Protein AF-V5H9N1-F1 (afdb_monomer)

Solvent-accessible surface area (backbone atoms only — not comparable to full-atom values): 8017 Å² total; per-residue (Å²): 91,66,68,59,25,50,53,32,40,51,50,23,50,52,52,52,49,44,48,72,72,55,77,43,62,95,46,41,54,60,52,33,47,51,28,20,51,28,23,50,57,22,26,52,37,35,46,50,52,46,49,55,50,66,73,42,46,86,43,64,88,76,44,100,61,44,91,80,45,65,93,46,72,68,54,56,50,47,52,52,49,30,53,51,34,45,52,49,19,55,51,32,48,52,51,28,52,52,47,50,50,54,52,49,54,54,51,53,50,54,64,72,66,54,77,66,93,72,78,89,71,79,88,68,80,76,91,80,77,83,76,81,83,76,83,81,81,84,131

Radius of gyration: 33.83 Å; Cα contacts (8 Å, |Δi|>4): 96; chains: 1; bounding box: 108×23×89 Å

Nearest PDB structures (foldseek):
  6jfm-assembly2_B  TM=5.924E-01  e=8.553E+00  Homo sapiens

Sequence (139 aa):
MMTLALMFAFTALVLVSILLMRFLLRFEIIVLMVAFILEAITSIPLFLSVAVFGGMCFERSWLQNPIYNHLSWAYALAVVAFFFHTVAAMMLLGETLKARERRRRANNLIYNMQPRPGTSGNTTPSLLGAEPKQPLPPE

InterPro domains:
  IPR004031 PMP-22/EMP/MP20/Claudin [PF13903] (1-94)

pLDDT: mean 85.68, std 15.2, range [47.19, 97.88]

Foldseek 3Di:
DLVLLVVLQVVLVVLVVCVVVVVPVVCLLVSLVSSLVSLVVSLVVLCVCLVVLVVCLCPPVPDPDSVPRDPDVVSVVSVVVSVVSVVVSVVSVVVSVVSVVVVVVVVVVVVVPDDDVPPPDDPPPPPPDPDDDDDDDDD

Mean predicted aligned error: 10.74 Å

Secondary structure (DSSP, 8-state):
-HHHHHHHHHHHHHHHHHHHTTTTGGGHHHHHHHHHHHHHHHHHHHHHHHHHHHHHTT-TTTSS-GGG----HHHHHHHHHHHHHHHHHHHHHHHHHHHHHHHHHHHHHHHHHS--TTSSS-----------PPPPPP-

Organism: Ixodes ricinus (NCBI:txid34613)

Structure (mmCIF, N/CA/C/O backbone):
data_AF-V5H9N1-F1
#
_entry.id   AF-V5H9N1-F1
#
loop_
_atom_site.group_PDB
_atom_site.id
_atom_site.type_symbol
_atom_site.label_atom_id
_atom_site.label_alt_id
_atom_site.label_comp_id
_atom_site.label_asym_id
_atom_site.label_entity_id
_atom_site.label_seq_id
_atom_site.pdbx_PDB_ins_code
_atom_site.Cartn_x
_atom_site.Cartn_y
_atom_site.Cartn_z
_atom_site.occupancy
_atom_site.B_iso_or_equiv
_atom_site.auth_seq_id
_atom_site.auth_comp_id
_atom_site.auth_asym_id
_atom_site.auth_atom_id
_atom_site.pdbx_PDB_model_num
ATOM 1 N N . MET A 1 1 ? 13.152 6.351 -6.136 1.00 75.19 1 MET A N 1
ATOM 2 C CA . MET A 1 1 ? 11.754 5.867 -6.201 1.00 75.19 1 MET A CA 1
ATOM 3 C C . MET A 1 1 ? 11.572 4.593 -5.386 1.00 75.19 1 MET A C 1
ATOM 5 O O . MET A 1 1 ? 10.897 4.659 -4.370 1.00 75.19 1 MET A O 1
ATOM 9 N N . MET A 1 2 ? 12.250 3.491 -5.729 1.00 86.31 2 MET A N 1
ATOM 10 C CA . MET A 1 2 ? 12.121 2.216 -4.994 1.00 86.31 2 MET A CA 1
ATOM 11 C C . MET A 1 2 ? 12.533 2.285 -3.515 1.00 86.31 2 MET A C 1
ATOM 13 O O . MET A 1 2 ? 11.896 1.667 -2.672 1.00 86.31 2 MET A O 1
ATOM 17 N N . THR A 1 3 ? 13.552 3.075 -3.171 1.00 92.75 3 THR A N 1
ATOM 18 C CA . THR A 1 3 ? 13.985 3.255 -1.774 1.00 92.75 3 THR A CA 1
ATOM 19 C C . THR A 1 3 ? 12.923 3.933 -0.911 1.00 92.75 3 THR A C 1
ATOM 21 O O . THR A 1 3 ? 12.672 3.490 0.203 1.00 92.75 3 THR A O 1
ATOM 24 N N . LEU A 1 4 ? 12.249 4.963 -1.431 1.00 91.50 4 LEU A N 1
ATOM 25 C CA . LEU A 1 4 ? 11.145 5.628 -0.731 1.00 91.50 4 LEU A CA 1
ATOM 26 C C . LEU A 1 4 ? 9.955 4.682 -0.547 1.00 91.50 4 LEU A C 1
ATOM 28 O O . LEU A 1 4 ? 9.403 4.613 0.546 1.00 91.50 4 LEU A O 1
ATOM 32 N N . ALA A 1 5 ? 9.617 3.911 -1.588 1.00 94.19 5 ALA A N 1
ATOM 33 C CA . ALA A 1 5 ? 8.590 2.874 -1.505 1.00 94.19 5 ALA A CA 1
ATOM 34 C C . ALA A 1 5 ? 8.900 1.875 -0.377 1.00 94.19 5 ALA A C 1
ATOM 36 O O . ALA A 1 5 ? 8.042 1.584 0.451 1.00 94.19 5 ALA A O 1
ATOM 37 N N . LEU A 1 6 ? 10.155 1.423 -0.290 1.00 93.94 6 LEU A N 1
ATOM 38 C CA . LEU A 1 6 ? 10.604 0.517 0.763 1.00 93.94 6 LEU A CA 1
ATOM 39 C C . LEU A 1 6 ? 10.476 1.140 2.161 1.00 93.94 6 LEU A C 1
ATOM 41 O O . LEU A 1 6 ? 10.017 0.468 3.078 1.00 93.94 6 LEU A O 1
ATOM 45 N N . MET A 1 7 ? 10.846 2.414 2.339 1.00 96.69 7 MET A N 1
ATOM 46 C CA . MET A 1 7 ? 10.737 3.090 3.639 1.00 96.69 7 MET A CA 1
ATOM 47 C C . MET A 1 7 ? 9.282 3.217 4.106 1.00 96.69 7 MET A C 1
ATOM 49 O O . MET A 1 7 ? 8.989 2.962 5.277 1.00 96.69 7 MET A O 1
ATOM 53 N N . PHE A 1 8 ? 8.365 3.575 3.204 1.00 96.12 8 PHE A N 1
ATOM 54 C CA . PHE A 1 8 ? 6.939 3.662 3.521 1.00 96.12 8 PHE A CA 1
ATOM 55 C C . PHE A 1 8 ? 6.336 2.288 3.832 1.00 96.12 8 PHE A C 1
ATOM 57 O O . PHE A 1 8 ? 5.702 2.141 4.878 1.00 96.12 8 PHE A O 1
ATOM 64 N N . ALA A 1 9 ? 6.607 1.276 3.002 1.00 96.38 9 ALA A N 1
ATOM 65 C CA . ALA A 1 9 ? 6.175 -0.105 3.228 1.00 96.38 9 ALA A CA 1
ATOM 66 C C . ALA A 1 9 ? 6.689 -0.667 4.560 1.00 96.38 9 ALA A C 1
ATOM 68 O O . ALA A 1 9 ? 5.934 -1.233 5.347 1.00 96.38 9 ALA A O 1
ATOM 69 N N . PHE A 1 10 ? 7.975 -0.471 4.856 1.00 97.19 10 PHE A N 1
ATOM 70 C CA . PHE A 1 10 ? 8.571 -0.941 6.103 1.00 97.19 10 PHE A CA 1
ATOM 71 C C . PHE A 1 10 ? 7.934 -0.263 7.322 1.00 97.19 10 PHE A C 1
ATOM 73 O O . PHE A 1 10 ? 7.622 -0.918 8.314 1.00 97.19 10 PHE A O 1
ATOM 80 N N . THR A 1 11 ? 7.669 1.042 7.230 1.00 97.31 11 THR A N 1
ATOM 81 C CA . THR A 1 11 ? 6.986 1.785 8.296 1.00 97.31 11 THR A CA 1
ATOM 82 C C . THR A 1 11 ? 5.555 1.277 8.499 1.00 97.31 11 THR A C 1
ATOM 84 O O . THR A 1 11 ? 5.139 1.060 9.638 1.00 97.31 11 THR A O 1
ATOM 87 N N . ALA A 1 12 ? 4.809 1.024 7.418 1.00 96.75 12 ALA A N 1
ATOM 88 C CA . ALA A 1 12 ? 3.471 0.439 7.489 1.00 96.75 12 ALA A CA 1
ATOM 89 C C . ALA A 1 12 ? 3.493 -0.951 8.147 1.00 96.75 12 ALA A C 1
ATOM 91 O O . ALA A 1 12 ? 2.683 -1.224 9.035 1.00 96.75 12 ALA A O 1
ATOM 92 N N . LEU A 1 13 ? 4.466 -1.794 7.788 1.00 96.44 13 LEU A N 1
ATOM 93 C CA . LEU A 1 13 ? 4.647 -3.124 8.369 1.00 96.44 13 LEU A CA 1
ATOM 94 C C . LEU A 1 13 ? 4.906 -3.065 9.880 1.00 96.44 13 LEU A C 1
ATOM 96 O O . LEU A 1 13 ? 4.317 -3.841 10.637 1.00 96.44 13 LEU A O 1
ATOM 100 N N . VAL A 1 14 ? 5.742 -2.128 10.337 1.00 96.50 14 VAL A N 1
ATOM 101 C CA . VAL A 1 14 ? 5.994 -1.909 11.771 1.00 96.50 14 VAL A CA 1
ATOM 102 C C . VAL A 1 14 ? 4.711 -1.487 12.492 1.00 96.50 14 VAL A C 1
ATOM 104 O O . VAL A 1 14 ? 4.381 -2.063 13.528 1.00 96.50 14 VAL A O 1
ATOM 107 N N . LEU A 1 15 ? 3.944 -0.542 11.939 1.00 95.56 15 LEU A N 1
ATOM 108 C CA . LEU A 1 15 ? 2.680 -0.088 12.535 1.00 95.56 15 LEU A CA 1
ATOM 109 C C . LEU A 1 15 ? 1.650 -1.220 12.655 1.00 95.56 15 LEU A C 1
ATOM 111 O O . LEU A 1 15 ? 1.043 -1.394 13.715 1.00 95.56 15 LEU A O 1
ATOM 115 N N . VAL A 1 16 ? 1.479 -2.013 11.594 1.00 94.88 16 VAL A N 1
ATOM 116 C CA . VAL A 1 16 ? 0.575 -3.173 11.598 1.00 94.88 16 VAL A CA 1
ATOM 117 C C . VAL A 1 16 ? 1.054 -4.232 12.593 1.00 94.88 16 VAL A C 1
ATOM 119 O O . VAL A 1 16 ? 0.239 -4.785 13.329 1.00 94.88 16 VAL A O 1
ATOM 122 N N . SER A 1 17 ? 2.365 -4.470 12.691 1.00 95.62 17 SER A N 1
ATOM 123 C CA . SER A 1 17 ? 2.941 -5.420 13.653 1.00 95.62 17 SER A CA 1
ATOM 124 C C . SER A 1 17 ? 2.680 -5.003 15.103 1.00 95.62 17 SER A C 1
ATOM 126 O O . SER A 1 17 ? 2.257 -5.825 15.916 1.00 95.62 17 SER A O 1
ATOM 128 N N . ILE A 1 18 ? 2.855 -3.716 15.427 1.00 93.69 18 ILE A N 1
ATOM 129 C CA . ILE A 1 18 ? 2.551 -3.164 16.758 1.00 93.69 18 ILE A CA 1
ATOM 130 C C . ILE A 1 18 ? 1.064 -3.336 17.096 1.00 93.69 18 ILE A C 1
ATOM 132 O O . ILE A 1 18 ? 0.713 -3.662 18.235 1.00 93.69 18 ILE A O 1
ATOM 136 N N . LEU A 1 19 ? 0.180 -3.138 16.112 1.00 92.88 19 LEU A N 1
ATOM 137 C CA . LEU A 1 19 ? -1.253 -3.353 16.287 1.00 92.88 19 LEU A CA 1
ATOM 138 C C . LEU A 1 19 ? -1.577 -4.832 16.550 1.00 92.88 19 LEU A C 1
ATOM 140 O O . LEU A 1 19 ? -2.362 -5.133 17.451 1.00 92.88 19 LEU A O 1
ATOM 144 N N . LEU A 1 20 ? -0.931 -5.748 15.820 1.00 91.88 20 LEU A N 1
ATOM 145 C CA . LEU A 1 20 ? -1.088 -7.197 15.982 1.00 91.88 20 LEU A CA 1
ATOM 146 C C . LEU A 1 20 ? -0.660 -7.676 17.377 1.00 91.88 20 LEU A C 1
ATOM 148 O O . LEU A 1 20 ? -1.343 -8.495 17.988 1.00 91.88 20 LEU A O 1
ATOM 152 N N . MET A 1 21 ? 0.421 -7.104 17.914 1.00 93.38 21 MET A N 1
ATOM 153 C CA . MET A 1 21 ? 0.903 -7.353 19.280 1.00 93.38 21 MET A CA 1
ATOM 154 C C . MET A 1 21 ? 0.010 -6.739 20.373 1.00 93.38 21 MET A C 1
ATOM 156 O O . MET A 1 21 ? 0.318 -6.854 21.555 1.00 93.38 21 MET A O 1
ATOM 160 N N . ARG A 1 22 ? -1.112 -6.102 20.003 1.00 87.94 22 ARG A N 1
ATOM 161 C CA . ARG A 1 22 ? -2.110 -5.510 20.909 1.00 87.94 22 ARG A CA 1
ATOM 162 C C . ARG A 1 22 ? -1.617 -4.330 21.757 1.00 87.94 22 ARG A C 1
ATOM 164 O O . ARG A 1 22 ? -2.342 -3.892 22.647 1.00 87.94 22 ARG A O 1
ATOM 171 N N . PHE A 1 23 ? -0.461 -3.738 21.452 1.00 83.19 23 PHE A N 1
ATOM 172 C CA . PHE A 1 23 ? 0.065 -2.600 22.220 1.00 83.19 23 PHE A CA 1
ATOM 173 C C . PHE A 1 23 ? -0.757 -1.308 22.048 1.00 83.19 23 PHE A C 1
ATOM 175 O O . PHE A 1 23 ? -0.900 -0.543 22.998 1.00 83.19 23 PHE A O 1
ATOM 182 N N . LEU A 1 24 ? -1.330 -1.056 20.860 1.00 85.88 24 LEU A N 1
ATOM 183 C CA . LEU A 1 24 ? -2.005 0.212 20.516 1.00 85.88 24 LEU A CA 1
ATOM 184 C C . LEU A 1 24 ? -3.504 0.072 20.181 1.00 85.88 24 LEU A C 1
ATOM 186 O O . LEU A 1 24 ? -4.043 0.8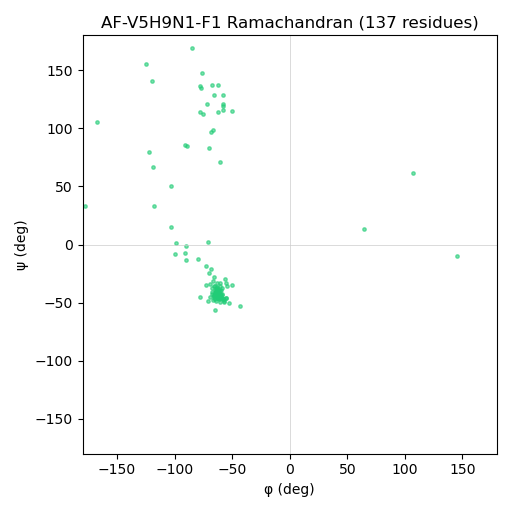47 19.392 1.00 85.88 24 LEU A O 1
ATOM 190 N N . LEU A 1 25 ? -4.216 -0.867 20.813 1.00 85.00 25 LEU A N 1
ATOM 191 C CA . LEU A 1 25 ? -5.651 -1.112 20.563 1.00 85.00 25 LEU A CA 1
ATOM 192 C C . LEU A 1 25 ? -6.535 0.141 20.713 1.00 85.00 25 LEU A C 1
ATOM 194 O O . LEU A 1 25 ? -7.472 0.346 19.945 1.00 85.00 25 LEU A O 1
ATOM 198 N N . ARG A 1 26 ? -6.224 1.043 21.656 1.00 88.00 26 ARG A N 1
ATOM 199 C CA . ARG A 1 26 ? -6.992 2.292 21.848 1.00 88.00 26 ARG A CA 1
ATOM 200 C C . ARG A 1 26 ? -6.972 3.196 20.605 1.00 88.00 26 ARG A C 1
ATOM 202 O O . ARG A 1 26 ? -7.960 3.891 20.325 1.00 88.00 26 ARG A O 1
ATOM 209 N N . PHE A 1 27 ? -5.863 3.163 19.868 1.00 90.62 27 PHE A N 1
ATOM 210 C CA . PHE A 1 27 ? -5.611 3.950 18.665 1.00 90.62 27 PHE A CA 1
ATOM 211 C C . PHE A 1 27 ? -5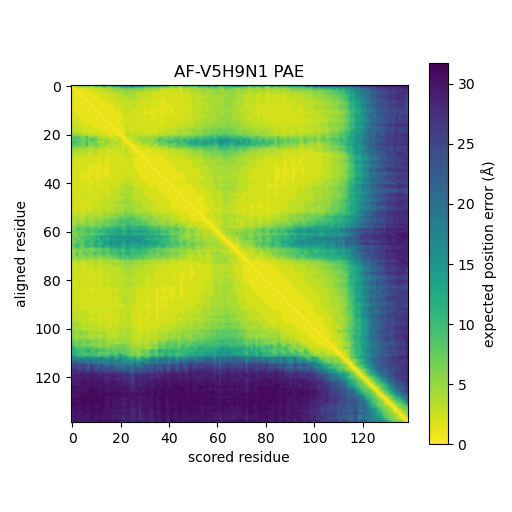.753 3.126 17.374 1.00 90.62 27 PHE A C 1
ATOM 213 O O . PHE A 1 27 ? -5.364 3.617 16.319 1.00 90.62 27 PHE A O 1
ATOM 220 N N . GLU A 1 28 ? -6.360 1.930 17.430 1.00 93.44 28 GLU A N 1
ATOM 221 C CA . GLU A 1 28 ? -6.497 0.984 16.304 1.00 93.44 28 GLU A CA 1
ATOM 222 C C . GLU A 1 28 ? -6.895 1.666 14.990 1.00 93.44 28 GLU A C 1
ATOM 224 O O . GLU A 1 28 ? -6.191 1.538 13.997 1.00 93.44 28 GLU A O 1
ATOM 229 N N . ILE A 1 29 ? -7.972 2.457 14.988 1.00 94.25 29 ILE A N 1
ATOM 230 C CA . ILE A 1 29 ? -8.475 3.113 13.768 1.00 94.25 29 ILE A CA 1
ATOM 231 C C . ILE A 1 29 ? -7.456 4.106 13.194 1.00 94.25 29 ILE A C 1
ATOM 233 O O . ILE A 1 29 ? -7.301 4.184 11.980 1.00 94.25 29 ILE A O 1
ATOM 237 N N . ILE A 1 30 ? -6.767 4.869 14.049 1.00 95.00 30 ILE A N 1
ATOM 238 C CA . ILE A 1 30 ? -5.780 5.864 13.602 1.00 95.00 30 ILE A CA 1
ATOM 239 C C . ILE A 1 30 ? -4.562 5.145 13.022 1.00 95.00 30 ILE A C 1
ATOM 241 O O . ILE A 1 30 ? -4.110 5.494 11.938 1.00 95.00 30 ILE A O 1
ATOM 245 N N . VAL A 1 31 ? -4.069 4.111 13.708 1.00 95.56 31 VAL A N 1
ATOM 246 C CA . VAL A 1 31 ? -2.920 3.319 13.250 1.00 95.56 31 VAL A CA 1
ATOM 247 C C . VAL A 1 31 ? -3.237 2.608 11.930 1.00 95.56 31 VAL A C 1
ATOM 249 O O . VAL A 1 31 ? -2.426 2.668 11.009 1.00 95.56 31 VAL A O 1
ATOM 252 N N . LEU A 1 32 ? -4.428 2.011 11.796 1.00 96.06 32 LEU A N 1
ATOM 253 C CA . LEU A 1 32 ? -4.885 1.388 10.548 1.00 96.06 32 LEU A CA 1
ATOM 254 C C . LEU A 1 32 ? -5.011 2.402 9.403 1.00 96.06 32 LEU A C 1
ATOM 256 O O . LEU A 1 32 ? -4.560 2.117 8.297 1.00 96.06 32 LEU A O 1
ATOM 260 N N . MET A 1 33 ? -5.552 3.599 9.666 1.00 96.62 33 MET A N 1
ATOM 261 C CA . MET A 1 33 ? -5.619 4.676 8.669 1.00 96.62 33 MET A CA 1
ATOM 262 C C . MET A 1 33 ? -4.231 5.116 8.202 1.00 96.62 33 MET A C 1
ATOM 264 O O . MET A 1 33 ? -4.019 5.297 7.007 1.00 96.62 33 MET A O 1
ATOM 268 N N . VAL A 1 34 ? -3.282 5.292 9.126 1.00 97.25 34 VAL A N 1
ATOM 269 C CA . VAL A 1 34 ? -1.909 5.685 8.776 1.00 97.25 34 VAL A CA 1
ATOM 270 C C . VAL A 1 34 ? -1.224 4.582 7.970 1.00 97.25 34 VAL A C 1
ATOM 272 O O . VAL A 1 34 ? -0.614 4.879 6.947 1.00 97.25 34 VAL A O 1
ATOM 275 N N . ALA A 1 35 ? -1.365 3.316 8.374 1.00 97.00 35 ALA A N 1
ATOM 276 C CA . ALA A 1 35 ? -0.827 2.181 7.625 1.00 97.00 35 ALA A CA 1
ATOM 277 C C . ALA A 1 35 ? -1.429 2.090 6.212 1.00 97.00 35 ALA A C 1
ATOM 279 O O . ALA A 1 35 ? -0.693 1.904 5.247 1.00 97.00 35 ALA A O 1
ATOM 280 N N . PHE A 1 36 ? -2.743 2.298 6.076 1.00 97.50 36 PHE A N 1
ATOM 281 C CA . PHE A 1 36 ? -3.417 2.385 4.780 1.00 97.50 36 PHE A CA 1
ATOM 282 C C . PHE A 1 36 ? -2.824 3.490 3.898 1.00 97.50 36 PHE A C 1
ATOM 284 O O . PHE A 1 36 ? -2.502 3.239 2.739 1.00 97.50 36 PHE A O 1
ATOM 291 N N . ILE A 1 37 ? -2.662 4.701 4.440 1.00 97.88 37 ILE A N 1
ATOM 292 C CA . ILE A 1 37 ? -2.109 5.840 3.696 1.00 97.88 37 ILE A CA 1
ATOM 293 C C . ILE A 1 37 ? -0.677 5.543 3.244 1.00 97.88 37 ILE A C 1
ATOM 295 O O . ILE A 1 37 ? -0.338 5.822 2.097 1.00 97.88 37 ILE A O 1
ATOM 299 N N . LEU A 1 38 ? 0.151 4.957 4.112 1.00 97.62 38 LEU A N 1
ATOM 300 C CA . LEU A 1 38 ? 1.523 4.586 3.767 1.00 97.62 38 LEU A CA 1
ATOM 301 C C . LEU A 1 38 ? 1.565 3.549 2.639 1.00 97.62 38 LEU A C 1
ATOM 303 O O . LEU A 1 38 ? 2.298 3.752 1.680 1.00 97.62 38 LEU A O 1
ATOM 307 N N . GLU A 1 39 ? 0.751 2.494 2.700 1.00 97.25 39 GLU A N 1
ATOM 308 C CA . GLU A 1 39 ? 0.665 1.483 1.634 1.00 97.25 39 GLU A CA 1
ATOM 309 C C . GLU A 1 39 ? 0.132 2.058 0.312 1.00 97.25 39 GLU A C 1
ATOM 311 O O . GLU A 1 39 ? 0.672 1.789 -0.765 1.00 97.25 39 GLU A O 1
ATOM 316 N N . ALA A 1 40 ? -0.874 2.932 0.378 1.00 96.75 40 ALA A N 1
ATOM 317 C CA . ALA A 1 40 ? -1.378 3.635 -0.797 1.00 96.75 40 ALA A CA 1
ATOM 318 C C . ALA A 1 40 ? -0.285 4.514 -1.429 1.00 96.75 40 ALA A C 1
ATOM 320 O O . ALA A 1 40 ? -0.075 4.459 -2.643 1.00 96.75 40 ALA A O 1
ATOM 321 N N . ILE A 1 41 ? 0.459 5.269 -0.614 1.00 96.62 41 ILE A N 1
ATOM 322 C CA . ILE A 1 41 ? 1.573 6.100 -1.081 1.00 96.62 41 ILE A CA 1
ATOM 323 C C . ILE A 1 41 ? 2.718 5.241 -1.623 1.00 96.62 41 ILE A C 1
ATOM 325 O O . ILE A 1 41 ? 3.306 5.648 -2.616 1.00 96.62 41 ILE A O 1
ATOM 329 N N . THR A 1 42 ? 3.010 4.062 -1.061 1.00 97.00 42 THR A N 1
ATOM 330 C CA . THR A 1 42 ? 4.011 3.103 -1.577 1.00 97.00 42 THR A CA 1
ATOM 331 C C . THR A 1 42 ? 3.695 2.642 -2.999 1.00 97.00 42 THR A C 1
ATOM 333 O O . THR A 1 42 ? 4.604 2.479 -3.818 1.00 97.00 42 THR A O 1
ATOM 336 N N . SER A 1 43 ? 2.413 2.457 -3.324 1.00 95.56 43 SER A N 1
ATOM 337 C CA . SER A 1 43 ? 2.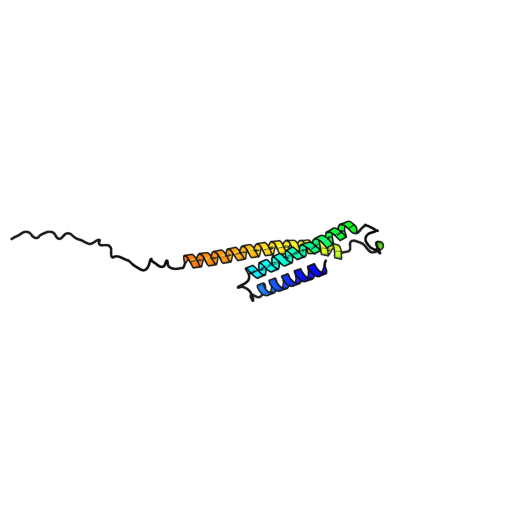007 1.988 -4.653 1.00 95.56 43 SER A CA 1
ATOM 338 C C . SER A 1 43 ? 2.325 2.988 -5.776 1.00 95.56 43 SER A C 1
ATOM 340 O O . SER A 1 43 ? 2.624 2.572 -6.892 1.00 95.56 43 SER A O 1
ATOM 342 N N . ILE A 1 44 ? 2.362 4.294 -5.483 1.00 95.12 44 ILE A N 1
ATOM 343 C CA . ILE A 1 44 ? 2.632 5.367 -6.457 1.00 95.12 44 ILE A CA 1
ATOM 344 C C . ILE A 1 44 ? 4.064 5.308 -7.035 1.00 95.12 44 ILE A C 1
ATOM 346 O O . ILE A 1 44 ? 4.206 5.230 -8.258 1.00 95.12 44 ILE A O 1
ATOM 350 N N . PRO A 1 45 ? 5.150 5.337 -6.232 1.00 95.19 45 PRO A N 1
ATOM 351 C CA . PRO A 1 45 ? 6.510 5.222 -6.742 1.00 95.19 45 PRO A CA 1
ATOM 352 C C . PRO A 1 45 ? 6.791 3.843 -7.342 1.00 95.19 45 PRO A C 1
ATOM 354 O O . PRO A 1 45 ? 7.567 3.776 -8.292 1.00 95.19 45 PRO A O 1
ATOM 357 N N . LEU A 1 46 ? 6.164 2.766 -6.845 1.00 95.62 46 LEU A N 1
ATOM 358 C CA . LEU A 1 46 ? 6.265 1.441 -7.468 1.00 95.62 46 LEU A CA 1
ATOM 359 C C . LEU A 1 46 ? 5.657 1.443 -8.871 1.00 95.62 46 LEU A C 1
ATOM 361 O O . LEU A 1 46 ? 6.320 1.026 -9.819 1.00 95.62 46 LEU A O 1
ATOM 365 N N . PHE A 1 47 ? 4.443 1.976 -9.017 1.00 95.75 47 PHE A N 1
ATOM 366 C CA . PHE A 1 47 ? 3.789 2.138 -10.310 1.00 95.75 47 PHE A CA 1
ATOM 367 C C . PHE A 1 47 ? 4.647 2.966 -11.265 1.00 95.75 47 PHE A C 1
ATOM 369 O O . PHE A 1 47 ? 4.901 2.535 -12.385 1.00 95.75 47 PHE A O 1
ATOM 376 N N . LEU A 1 48 ? 5.155 4.118 -10.814 1.00 95.12 48 LEU A N 1
ATOM 377 C CA . LEU A 1 48 ? 5.999 4.978 -11.640 1.00 95.12 48 LEU A CA 1
ATOM 378 C C . LEU A 1 48 ? 7.285 4.262 -12.070 1.00 95.12 48 LEU A C 1
ATOM 380 O O . LEU A 1 48 ? 7.668 4.337 -13.234 1.00 95.12 48 LEU A O 1
ATOM 384 N N . SER A 1 49 ? 7.941 3.539 -11.159 1.00 93.44 49 SER A N 1
ATOM 385 C CA . SER A 1 49 ? 9.132 2.754 -11.485 1.00 93.44 49 SER A CA 1
ATOM 386 C C . SER A 1 49 ? 8.839 1.654 -12.503 1.00 93.44 49 SER A C 1
ATOM 388 O O . SER A 1 49 ? 9.598 1.506 -13.457 1.00 93.44 49 SER A O 1
ATOM 390 N N . VAL A 1 50 ? 7.734 0.926 -12.346 1.00 95.25 50 VAL A N 1
ATOM 391 C CA . VAL A 1 50 ? 7.323 -0.135 -13.274 1.00 95.25 50 VAL A CA 1
ATOM 392 C C . VAL A 1 50 ? 6.922 0.430 -14.640 1.00 95.25 50 VAL A C 1
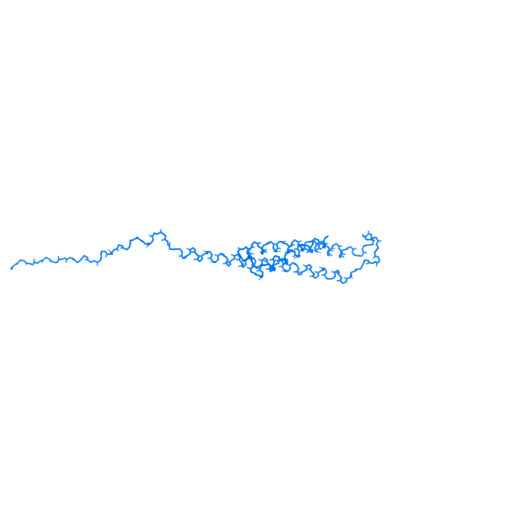ATOM 394 O O . VAL A 1 50 ? 7.312 -0.135 -15.663 1.00 95.25 50 VAL A O 1
ATOM 397 N N . ALA A 1 51 ? 6.183 1.540 -14.673 1.00 95.25 51 ALA A N 1
ATOM 398 C CA . ALA A 1 51 ? 5.679 2.161 -15.895 1.00 95.25 51 ALA A CA 1
ATOM 399 C C . ALA A 1 51 ? 6.796 2.824 -16.710 1.00 95.25 51 ALA A C 1
ATOM 401 O O . ALA A 1 51 ? 6.914 2.566 -17.906 1.00 95.25 51 ALA A O 1
ATOM 402 N N . VAL A 1 52 ? 7.650 3.630 -16.067 1.00 93.62 52 VAL A N 1
ATOM 403 C CA . VAL A 1 52 ? 8.780 4.286 -16.743 1.00 93.62 52 VAL A CA 1
ATOM 404 C C . VAL A 1 52 ? 9.772 3.241 -17.237 1.00 93.62 52 VAL A C 1
ATOM 406 O O . VAL A 1 52 ? 10.165 3.282 -18.400 1.00 93.62 52 VAL A O 1
ATOM 409 N N . PHE A 1 53 ? 10.135 2.266 -16.392 1.00 92.00 53 PHE A N 1
ATOM 410 C CA . PHE A 1 53 ? 11.084 1.236 -16.804 1.00 92.00 53 PHE A CA 1
ATOM 411 C C . PHE A 1 53 ? 10.509 0.314 -17.876 1.00 92.00 53 PHE A C 1
ATOM 413 O O . PHE A 1 53 ? 11.191 0.014 -18.850 1.00 92.00 53 PHE A O 1
ATOM 420 N N . GLY A 1 54 ? 9.241 -0.077 -17.749 1.00 92.06 54 GLY A N 1
ATOM 421 C CA . GLY A 1 54 ? 8.559 -0.888 -18.755 1.00 92.06 54 GLY A CA 1
ATOM 422 C C . GLY A 1 54 ? 8.457 -0.188 -20.109 1.00 92.06 54 GLY A C 1
ATOM 423 O O . GLY A 1 54 ? 8.738 -0.803 -21.131 1.00 92.06 54 GLY A O 1
ATOM 424 N N . GLY A 1 55 ? 8.111 1.103 -20.122 1.00 91.19 55 GLY A N 1
ATOM 425 C CA . GLY A 1 55 ? 7.960 1.872 -21.358 1.00 91.19 55 GLY A CA 1
ATOM 426 C C . GLY A 1 55 ? 9.283 2.209 -22.044 1.00 91.19 55 GLY A C 1
ATOM 427 O O . GLY A 1 55 ? 9.345 2.223 -23.269 1.00 91.19 55 GLY A O 1
ATOM 428 N N . MET A 1 56 ? 10.344 2.460 -21.274 1.00 90.88 56 MET A N 1
ATOM 429 C CA . MET A 1 56 ? 11.619 2.922 -21.826 1.00 90.88 56 MET A CA 1
ATOM 430 C C . MET A 1 56 ? 12.680 1.828 -21.989 1.00 90.88 56 MET A C 1
ATOM 432 O O . MET A 1 56 ? 13.702 2.091 -22.609 1.00 90.88 56 MET A O 1
ATOM 436 N N . CYS A 1 57 ? 12.477 0.603 -21.490 1.00 88.56 57 CYS A N 1
ATOM 437 C CA . CYS A 1 57 ? 13.500 -0.458 -21.497 1.00 88.56 57 CYS A CA 1
ATOM 438 C C . CYS A 1 57 ? 14.183 -0.721 -22.848 1.00 88.56 57 CYS A C 1
ATOM 440 O O . CYS A 1 57 ? 15.381 -0.993 -22.875 1.00 88.56 57 CYS A O 1
ATOM 442 N N . PHE A 1 58 ? 13.464 -0.586 -23.961 1.00 86.31 58 PHE A N 1
ATOM 443 C CA . PHE A 1 58 ? 14.012 -0.805 -25.302 1.00 86.31 58 PHE A CA 1
ATOM 444 C C . PHE A 1 58 ? 14.593 0.458 -25.955 1.00 86.31 58 PHE A C 1
ATOM 446 O O . PHE A 1 58 ? 15.215 0.375 -27.016 1.00 86.31 58 PHE A O 1
ATOM 453 N N . GLU A 1 59 ? 14.416 1.622 -25.331 1.00 87.69 59 GLU A N 1
ATOM 454 C CA . GLU A 1 59 ? 14.867 2.906 -25.852 1.00 87.69 59 GLU A CA 1
ATOM 455 C C . GLU A 1 59 ? 16.377 3.072 -25.633 1.00 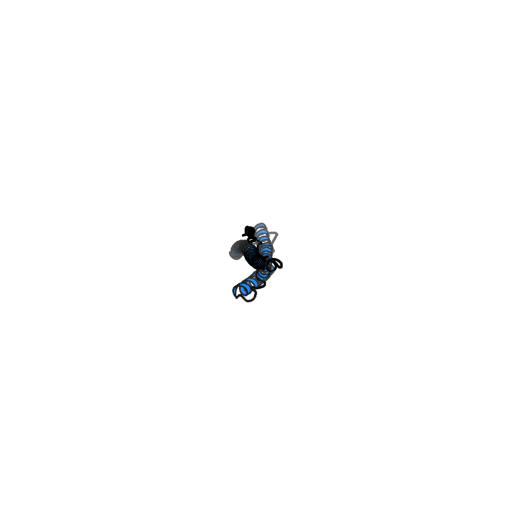87.69 59 GLU A C 1
ATOM 457 O O . GLU A 1 59 ? 16.867 3.171 -24.505 1.00 87.69 59 GLU A O 1
ATOM 462 N N . ARG A 1 60 ? 17.142 3.118 -26.730 1.00 83.62 60 ARG A N 1
ATOM 463 C CA . ARG A 1 60 ? 18.615 3.179 -26.673 1.00 83.62 60 ARG A CA 1
ATOM 464 C C . ARG A 1 60 ? 19.144 4.514 -26.160 1.00 83.62 60 ARG A C 1
ATOM 466 O O . ARG A 1 60 ? 20.264 4.555 -25.664 1.00 83.62 60 ARG A O 1
ATOM 473 N N . SER A 1 61 ? 18.362 5.585 -26.290 1.00 87.12 61 SER A N 1
ATOM 474 C CA . SER A 1 61 ? 18.738 6.924 -25.823 1.00 87.12 61 SER A CA 1
ATOM 475 C C . SER A 1 61 ? 18.546 7.127 -24.315 1.00 87.12 61 SER A C 1
ATOM 477 O O . SER A 1 61 ? 19.041 8.103 -23.757 1.00 87.12 61 SER A O 1
ATOM 479 N N . TRP A 1 62 ? 17.847 6.209 -23.643 1.00 85.81 62 TRP A N 1
ATOM 480 C CA . TRP A 1 62 ? 17.443 6.368 -22.250 1.00 85.81 62 TRP A CA 1
ATOM 481 C C . TRP A 1 62 ? 18.561 6.113 -21.236 1.00 85.81 62 TRP A C 1
ATOM 483 O O . TRP A 1 62 ? 18.722 6.873 -20.280 1.00 85.81 62 TRP A O 1
ATOM 493 N N . LEU A 1 63 ? 19.318 5.029 -21.425 1.00 82.75 63 LEU A N 1
ATOM 494 C CA . LEU A 1 63 ? 20.379 4.601 -20.516 1.00 82.75 63 LEU A CA 1
ATOM 495 C C . LEU A 1 63 ? 21.717 4.568 -21.246 1.00 82.75 63 LEU A C 1
ATOM 497 O O . LEU A 1 63 ? 21.804 4.086 -22.370 1.00 82.75 63 LEU A O 1
ATOM 501 N N . GLN A 1 64 ? 22.778 4.991 -20.557 1.00 84.62 64 GLN A N 1
ATOM 502 C CA . GLN A 1 64 ? 24.139 5.037 -21.104 1.00 84.62 64 GLN A CA 1
ATOM 503 C C . GLN A 1 64 ? 24.620 3.679 -21.651 1.00 84.62 64 GLN A C 1
ATOM 505 O O . GLN A 1 64 ? 25.353 3.645 -22.634 1.00 84.62 64 GLN A O 1
ATOM 510 N N . ASN A 1 65 ? 24.185 2.567 -21.044 1.00 84.62 65 ASN A N 1
ATOM 511 C CA . ASN A 1 65 ? 24.542 1.209 -21.456 1.00 84.62 65 ASN A CA 1
ATOM 512 C C . ASN A 1 65 ? 23.291 0.373 -21.790 1.00 84.62 65 ASN A C 1
ATOM 514 O O . ASN A 1 65 ? 22.868 -0.455 -20.978 1.00 84.62 65 ASN A O 1
ATOM 518 N N . PRO A 1 66 ? 22.705 0.537 -22.988 1.00 81.94 66 PRO A N 1
ATOM 519 C CA . PRO A 1 66 ? 21.443 -0.110 -23.346 1.00 81.94 66 PRO A CA 1
ATOM 520 C C . PRO A 1 66 ? 21.555 -1.637 -23.489 1.00 81.94 66 PRO A C 1
ATOM 522 O O . PRO A 1 66 ? 20.562 -2.335 -23.340 1.00 81.94 66 PRO A O 1
ATOM 525 N N . ILE A 1 67 ? 22.756 -2.183 -23.715 1.00 84.00 67 ILE A N 1
ATOM 526 C CA . ILE A 1 67 ? 22.984 -3.636 -23.866 1.00 84.00 67 ILE A CA 1
ATOM 527 C C . ILE A 1 67 ? 22.641 -4.405 -22.580 1.00 84.00 67 ILE A C 1
ATOM 529 O O . ILE A 1 67 ? 22.151 -5.530 -22.635 1.00 84.00 67 ILE A O 1
ATOM 533 N N . TYR A 1 68 ? 22.861 -3.793 -21.415 1.00 83.31 68 TYR A N 1
ATOM 534 C CA . TYR A 1 68 ? 22.533 -4.399 -20.123 1.00 83.31 68 TYR A CA 1
ATOM 535 C C . TYR A 1 68 ? 21.112 -4.064 -19.656 1.00 83.31 68 TYR A C 1
ATOM 537 O O . TYR A 1 68 ? 20.688 -4.544 -18.608 1.00 83.31 68 TYR A O 1
ATOM 545 N N . ASN A 1 69 ? 20.364 -3.269 -20.424 1.00 87.31 69 ASN A N 1
ATOM 546 C CA . ASN A 1 69 ? 19.014 -2.848 -20.083 1.00 87.31 69 ASN A CA 1
ATOM 547 C C . ASN A 1 69 ? 17.994 -3.858 -20.621 1.00 87.31 69 ASN A C 1
ATOM 549 O O . ASN A 1 69 ? 17.463 -3.717 -21.718 1.00 87.31 69 ASN A O 1
ATOM 553 N N . HIS A 1 70 ? 17.752 -4.915 -19.854 1.00 86.44 70 HIS A N 1
ATOM 554 C CA . HIS A 1 70 ? 16.769 -5.946 -20.178 1.00 86.44 70 HIS A CA 1
ATOM 555 C C . HIS A 1 70 ? 15.769 -6.109 -19.034 1.00 86.44 70 HIS A C 1
ATOM 557 O O . HIS A 1 70 ? 16.074 -5.824 -17.872 1.00 86.44 70 HIS A O 1
ATOM 563 N N . LEU A 1 71 ? 14.567 -6.601 -19.352 1.00 88.75 71 LEU A N 1
ATOM 564 C CA . LEU A 1 71 ? 13.604 -7.004 -18.331 1.00 88.75 71 LEU A CA 1
ATOM 565 C C . LEU A 1 71 ? 14.159 -8.214 -17.578 1.00 88.75 71 LEU A C 1
ATOM 567 O O . LEU A 1 71 ? 14.082 -9.352 -18.034 1.00 88.75 71 LEU A O 1
ATOM 571 N N . SER A 1 72 ? 14.743 -7.947 -16.419 1.00 91.56 72 SER A N 1
ATOM 572 C CA . SER A 1 72 ? 15.216 -8.976 -15.507 1.00 91.56 72 SER A CA 1
ATOM 573 C C . SER A 1 72 ? 14.085 -9.470 -14.604 1.00 91.56 72 SER A C 1
ATOM 575 O O . SER A 1 72 ? 13.027 -8.849 -14.474 1.00 91.56 72 SER A O 1
ATOM 577 N N . TRP A 1 73 ? 14.338 -10.565 -13.890 1.00 94.50 73 TRP A N 1
ATOM 578 C CA . TRP A 1 73 ? 13.435 -11.053 -12.848 1.00 94.50 73 TRP A CA 1
ATOM 579 C C . TRP A 1 73 ? 13.132 -10.010 -11.767 1.00 94.50 73 TRP A C 1
ATOM 581 O O . TRP A 1 73 ? 12.029 -9.999 -11.229 1.00 94.50 73 TRP A O 1
ATOM 591 N N . ALA A 1 74 ? 14.060 -9.090 -11.483 1.00 93.25 74 ALA A N 1
ATOM 592 C CA . ALA A 1 74 ? 13.820 -8.009 -10.531 1.00 93.25 74 ALA A CA 1
ATOM 593 C C . ALA A 1 74 ? 12.688 -7.073 -10.991 1.00 93.25 74 ALA A C 1
ATOM 595 O O . ALA A 1 74 ? 11.889 -6.630 -10.168 1.00 93.25 74 ALA A O 1
ATOM 596 N N . TYR A 1 75 ? 12.573 -6.818 -12.299 1.00 93.50 75 TYR A N 1
ATOM 597 C CA . TYR A 1 75 ? 11.454 -6.054 -12.850 1.00 93.50 75 TYR A CA 1
ATOM 598 C C . TYR A 1 75 ? 10.128 -6.802 -12.675 1.00 93.50 75 TYR A C 1
ATOM 600 O O . TYR A 1 75 ? 9.156 -6.221 -12.196 1.00 93.50 75 TYR A O 1
ATOM 608 N N . ALA A 1 76 ? 10.097 -8.103 -12.982 1.00 94.94 76 ALA A N 1
ATOM 609 C CA . ALA A 1 76 ? 8.903 -8.924 -12.776 1.00 94.94 76 ALA A CA 1
ATOM 610 C C . ALA A 1 76 ? 8.458 -8.921 -11.301 1.00 94.94 76 ALA A C 1
ATOM 612 O O . ALA A 1 76 ? 7.278 -8.740 -11.006 1.00 94.94 76 ALA A O 1
ATOM 613 N N . LEU A 1 77 ? 9.405 -9.031 -10.364 1.00 95.38 77 LEU A N 1
ATOM 614 C CA . LEU A 1 77 ? 9.120 -8.933 -8.931 1.00 95.38 77 LEU A CA 1
ATOM 615 C C . LEU A 1 77 ? 8.613 -7.544 -8.524 1.00 95.38 77 LEU A C 1
ATOM 617 O O . LEU A 1 77 ? 7.735 -7.458 -7.673 1.00 95.38 77 LEU A O 1
ATOM 621 N N . ALA A 1 78 ? 9.102 -6.464 -9.138 1.00 94.88 78 ALA A N 1
ATOM 622 C CA . ALA A 1 78 ? 8.598 -5.115 -8.882 1.00 94.88 78 ALA A CA 1
ATOM 623 C C . ALA A 1 78 ? 7.134 -4.942 -9.326 1.00 94.88 78 ALA A C 1
ATOM 625 O O . ALA A 1 78 ? 6.349 -4.328 -8.603 1.00 94.88 78 ALA A O 1
ATOM 626 N N . VAL A 1 79 ? 6.750 -5.524 -10.470 1.00 96.19 79 VAL A N 1
ATOM 627 C CA . VAL A 1 79 ? 5.350 -5.561 -10.932 1.00 96.19 79 VAL A CA 1
ATOM 628 C C . VAL A 1 79 ? 4.479 -6.293 -9.911 1.00 96.19 79 VAL A C 1
ATOM 630 O O . VAL A 1 79 ? 3.447 -5.779 -9.489 1.00 96.19 79 VAL A O 1
ATOM 633 N N . VAL A 1 80 ? 4.913 -7.477 -9.473 1.00 96.94 80 VAL A N 1
ATOM 634 C CA . VAL A 1 80 ? 4.193 -8.283 -8.477 1.00 96.94 80 VAL A CA 1
ATOM 635 C C . VAL A 1 80 ? 4.076 -7.545 -7.138 1.00 96.94 80 VAL A C 1
ATOM 637 O O . VAL A 1 80 ? 2.998 -7.504 -6.548 1.00 96.94 80 VAL A O 1
ATOM 640 N N . ALA A 1 81 ? 5.156 -6.911 -6.679 1.00 95.69 81 ALA A N 1
ATOM 641 C CA . ALA A 1 81 ? 5.164 -6.121 -5.453 1.00 95.69 81 ALA A CA 1
ATOM 642 C C . ALA A 1 81 ? 4.168 -4.957 -5.522 1.00 95.69 81 ALA A C 1
ATOM 644 O O . ALA A 1 81 ? 3.396 -4.768 -4.585 1.00 95.69 81 ALA A O 1
ATOM 645 N N . PHE A 1 82 ? 4.130 -4.220 -6.639 1.00 95.44 82 PHE A N 1
ATOM 646 C CA . PH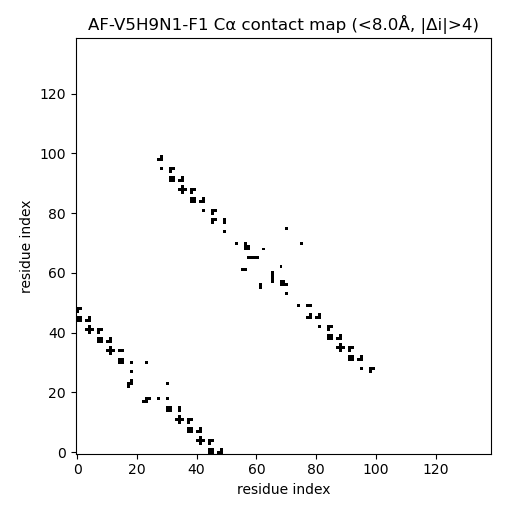E A 1 82 ? 3.144 -3.161 -6.862 1.00 95.44 82 PHE A CA 1
ATOM 647 C C . PHE A 1 82 ? 1.710 -3.666 -6.641 1.00 95.44 82 PHE A C 1
ATOM 649 O O . PHE A 1 82 ? 0.978 -3.074 -5.848 1.00 95.44 82 PHE A O 1
ATOM 656 N N . PHE A 1 83 ? 1.337 -4.794 -7.257 1.00 96.44 83 PHE A N 1
ATOM 657 C CA . PHE A 1 83 ? 0.006 -5.379 -7.073 1.00 96.44 83 PHE A CA 1
ATOM 658 C C . PHE A 1 83 ? -0.283 -5.731 -5.611 1.00 96.44 83 PHE A C 1
ATOM 660 O O . PHE A 1 83 ? -1.356 -5.398 -5.106 1.00 96.44 83 PHE A O 1
ATOM 667 N N . PHE A 1 84 ? 0.659 -6.372 -4.914 1.00 96.75 84 PHE A N 1
ATOM 668 C CA . PHE A 1 84 ? 0.462 -6.739 -3.511 1.00 96.75 84 PHE A CA 1
ATOM 669 C C . PHE A 1 84 ? 0.320 -5.526 -2.593 1.00 96.75 84 PHE A C 1
ATOM 671 O O . PHE A 1 84 ? -0.564 -5.536 -1.741 1.00 96.75 84 PHE A O 1
ATOM 678 N N . HIS A 1 85 ? 1.112 -4.471 -2.792 1.00 96.50 85 HIS A N 1
ATOM 679 C CA . HIS A 1 85 ? 0.982 -3.230 -2.023 1.00 96.50 85 HIS A CA 1
ATOM 680 C C . HIS A 1 85 ? -0.374 -2.547 -2.270 1.00 96.50 85 HIS A C 1
ATOM 682 O O . HIS A 1 85 ? -1.044 -2.129 -1.325 1.00 96.50 85 HIS A O 1
ATOM 688 N N . THR A 1 86 ? -0.859 -2.517 -3.517 1.00 96.50 86 THR A N 1
ATOM 689 C CA . THR A 1 86 ? -2.200 -1.992 -3.823 1.00 96.50 86 THR A CA 1
ATOM 690 C C . THR A 1 86 ? -3.307 -2.820 -3.165 1.00 96.50 86 THR A C 1
ATOM 692 O O . THR A 1 86 ? -4.218 -2.257 -2.557 1.00 96.50 86 THR A O 1
ATOM 695 N N . VAL A 1 87 ? -3.236 -4.153 -3.235 1.00 97.75 87 VAL A N 1
ATOM 696 C CA . VAL A 1 87 ? -4.217 -5.036 -2.580 1.00 97.75 87 VAL A CA 1
ATOM 697 C C . VAL A 1 87 ? -4.171 -4.871 -1.059 1.00 97.75 87 VAL A C 1
ATOM 699 O O . VAL A 1 87 ? -5.221 -4.744 -0.429 1.00 97.75 87 VAL A O 1
ATOM 702 N N . ALA A 1 88 ? -2.977 -4.804 -0.468 1.00 96.69 88 ALA A N 1
ATOM 703 C CA . ALA A 1 88 ? -2.793 -4.585 0.962 1.00 96.69 88 ALA A CA 1
ATOM 704 C C . ALA A 1 88 ? -3.421 -3.261 1.420 1.00 96.69 88 ALA A C 1
ATOM 706 O O . ALA A 1 88 ? -4.142 -3.244 2.419 1.00 96.69 88 ALA A O 1
ATOM 707 N N . ALA A 1 89 ? -3.242 -2.176 0.658 1.00 97.06 89 ALA A N 1
ATOM 708 C CA . ALA A 1 89 ? -3.905 -0.902 0.930 1.00 97.06 89 ALA A CA 1
ATOM 709 C C . ALA A 1 89 ? -5.439 -1.055 0.940 1.00 97.06 89 ALA A C 1
ATOM 711 O O . ALA A 1 89 ? -6.104 -0.631 1.886 1.00 97.06 89 ALA A O 1
ATOM 712 N N . MET A 1 90 ? -6.019 -1.732 -0.056 1.00 97.38 90 MET A N 1
ATOM 713 C CA . MET A 1 90 ? -7.470 -1.961 -0.102 1.00 97.38 90 MET A CA 1
ATOM 714 C C . MET A 1 90 ? -7.975 -2.790 1.088 1.00 97.38 90 MET A C 1
ATOM 716 O O . MET A 1 90 ? -9.027 -2.487 1.657 1.00 97.38 90 MET A O 1
ATOM 720 N N . MET A 1 91 ? -7.217 -3.806 1.507 1.00 97.38 91 MET A N 1
ATOM 721 C CA . MET A 1 91 ? -7.545 -4.608 2.689 1.00 97.38 91 MET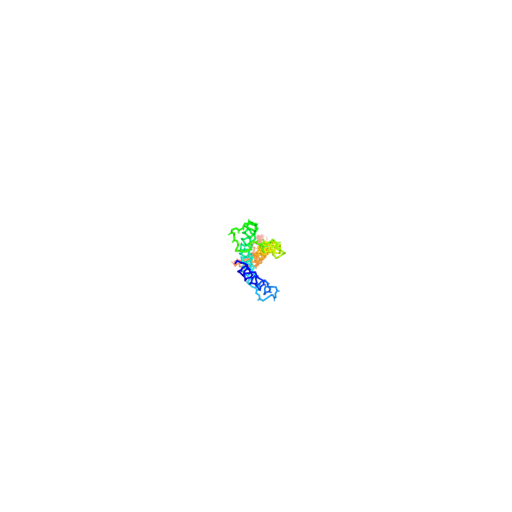 A CA 1
ATOM 722 C C . MET A 1 91 ? -7.477 -3.780 3.978 1.00 97.38 91 MET A C 1
ATOM 724 O O . MET A 1 91 ? -8.399 -3.852 4.791 1.00 97.38 91 MET A O 1
ATOM 728 N N . LEU A 1 92 ? -6.442 -2.951 4.150 1.00 96.44 92 LEU A N 1
ATOM 729 C CA . LEU A 1 92 ? -6.295 -2.060 5.307 1.00 96.44 92 LEU A CA 1
ATOM 730 C C . LEU A 1 92 ? -7.416 -1.019 5.382 1.00 96.44 92 LEU A C 1
ATOM 732 O O . LEU A 1 92 ? -7.924 -0.735 6.470 1.00 96.44 92 LEU A O 1
ATOM 736 N N . LEU A 1 93 ? -7.861 -0.492 4.239 1.00 96.75 93 LEU A N 1
ATOM 737 C CA . LEU A 1 93 ? -9.038 0.373 4.183 1.00 96.75 93 LEU A CA 1
ATOM 738 C C . LEU A 1 93 ? -10.288 -0.373 4.667 1.00 96.75 93 LEU A C 1
ATOM 740 O O . LEU A 1 93 ? -11.023 0.135 5.515 1.00 96.75 93 LEU A O 1
ATOM 744 N N . GLY A 1 94 ? -10.498 -1.602 4.188 1.00 97.25 94 GLY A N 1
ATOM 745 C CA . GLY A 1 94 ? -11.594 -2.463 4.632 1.00 97.25 94 GLY A CA 1
ATOM 746 C C . GLY A 1 94 ? -11.573 -2.721 6.142 1.00 97.25 94 GLY A C 1
ATOM 747 O O . GLY A 1 94 ? -12.593 -2.555 6.813 1.00 97.25 94 GLY A O 1
ATOM 748 N N . GLU A 1 95 ? -10.412 -3.064 6.700 1.00 95.88 95 GLU A N 1
ATOM 749 C CA . GLU A 1 95 ? -10.241 -3.271 8.143 1.00 95.88 95 GLU A CA 1
ATOM 750 C C . GLU A 1 95 ? -10.484 -1.994 8.947 1.00 95.88 95 GLU A C 1
ATOM 752 O O . GLU A 1 95 ? -11.148 -2.030 9.986 1.00 95.88 95 GLU A O 1
ATOM 757 N N . THR A 1 96 ? -10.054 -0.842 8.435 1.00 96.00 96 THR A N 1
ATOM 758 C CA . THR A 1 96 ? -10.335 0.449 9.067 1.00 96.00 96 THR A CA 1
ATOM 759 C C . THR A 1 96 ? -11.836 0.733 9.119 1.00 96.00 96 THR A C 1
ATOM 761 O O . THR A 1 96 ? -12.360 1.130 10.164 1.00 96.00 96 THR A O 1
ATOM 764 N N . LEU A 1 97 ? -12.555 0.522 8.013 1.00 96.31 97 LEU A N 1
ATOM 765 C CA . LEU A 1 97 ? -14.003 0.734 7.953 1.00 96.31 97 LEU A CA 1
ATOM 766 C C . LEU A 1 97 ? -14.737 -0.199 8.925 1.00 96.31 97 LEU A C 1
ATOM 768 O O . LEU A 1 97 ? -15.598 0.254 9.684 1.00 96.31 97 LEU A O 1
ATOM 772 N N . LYS A 1 98 ? -14.341 -1.478 8.980 1.00 95.69 98 LYS A N 1
ATOM 773 C CA . LYS A 1 98 ? -14.866 -2.440 9.961 1.00 95.69 98 LYS A CA 1
ATOM 774 C C . LYS A 1 98 ? -14.558 -2.018 11.398 1.00 95.69 98 LYS A C 1
ATOM 776 O O . LYS A 1 98 ? -15.427 -2.121 12.261 1.00 95.69 98 LYS A O 1
ATOM 781 N N . ALA A 1 99 ? -13.343 -1.553 11.687 1.00 93.62 99 ALA A N 1
ATOM 782 C CA . ALA A 1 99 ? -12.956 -1.066 13.012 1.00 93.62 99 ALA A CA 1
ATOM 783 C C . ALA A 1 99 ? -13.785 0.161 13.430 1.00 93.62 99 ALA A C 1
ATOM 785 O O . ALA A 1 99 ? -14.267 0.241 14.563 1.00 93.62 99 ALA A O 1
ATOM 786 N N . ARG A 1 100 ? -14.032 1.086 12.495 1.00 93.69 100 ARG A N 1
ATOM 787 C CA . ARG A 1 100 ? -14.887 2.259 12.714 1.00 93.69 100 ARG A CA 1
ATOM 788 C C . ARG A 1 100 ? -16.331 1.869 13.018 1.00 93.69 100 ARG A C 1
ATOM 790 O O . ARG A 1 100 ? -16.915 2.411 13.955 1.00 93.69 100 ARG A O 1
ATOM 797 N N . GLU A 1 101 ? -16.884 0.910 12.282 1.00 95.00 101 GLU A N 1
ATOM 798 C CA . GLU A 1 101 ? -18.241 0.407 12.513 1.00 95.00 101 GLU A CA 1
ATOM 799 C C . GLU A 1 101 ? -18.361 -0.321 13.863 1.00 95.00 101 GLU A C 1
ATOM 801 O O . GLU A 1 101 ? -19.287 -0.047 14.627 1.00 95.00 101 GLU A O 1
ATOM 806 N N . ARG A 1 102 ? -17.384 -1.168 14.226 1.00 92.56 102 ARG A N 1
ATOM 807 C CA . ARG A 1 102 ? -17.316 -1.813 15.554 1.00 92.56 102 ARG A CA 1
ATOM 808 C C . ARG A 1 102 ? -17.335 -0.779 16.683 1.00 92.56 102 ARG A C 1
ATOM 810 O O . ARG A 1 102 ? -18.110 -0.911 17.630 1.00 92.56 102 ARG A O 1
ATOM 817 N N . ARG A 1 103 ? -16.542 0.290 16.557 1.00 90.50 103 ARG A N 1
ATOM 818 C CA . ARG A 1 103 ? -16.484 1.370 17.553 1.00 90.50 103 ARG A CA 1
ATOM 819 C C . ARG A 1 103 ? -17.782 2.179 17.622 1.00 90.50 103 ARG A C 1
ATOM 821 O O . ARG A 1 103 ? -18.219 2.535 18.712 1.00 90.50 103 ARG A O 1
ATOM 828 N N . ARG A 1 104 ? -18.438 2.420 16.481 1.00 90.50 104 ARG A N 1
ATOM 829 C CA . ARG A 1 104 ? -19.755 3.075 16.428 1.00 90.50 104 ARG A CA 1
ATOM 830 C C . ARG A 1 104 ? -20.824 2.251 17.146 1.00 90.50 104 ARG A C 1
ATOM 832 O O . ARG A 1 104 ? -21.573 2.806 17.944 1.00 90.50 104 ARG A O 1
A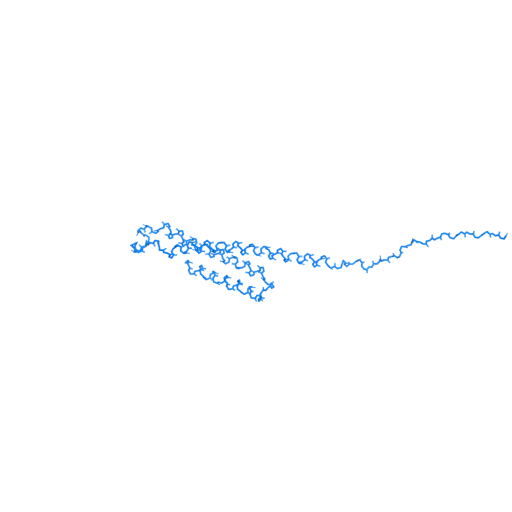TOM 839 N N . ARG A 1 105 ? -20.867 0.934 16.916 1.00 91.69 105 ARG A N 1
ATOM 840 C CA . ARG A 1 105 ? -21.803 0.021 17.597 1.00 91.69 105 ARG A CA 1
ATOM 841 C C . ARG A 1 105 ? -21.586 -0.001 19.107 1.00 91.69 105 ARG A C 1
ATOM 843 O O . ARG A 1 105 ? -22.557 0.108 19.847 1.00 91.69 105 ARG A O 1
ATOM 850 N N . ALA A 1 106 ? -20.332 -0.066 19.556 1.00 89.25 106 ALA A N 1
ATOM 851 C CA . ALA A 1 106 ? -19.998 -0.008 20.978 1.00 89.25 106 ALA A CA 1
ATOM 852 C C . ALA A 1 106 ? -20.470 1.304 21.631 1.00 89.25 106 ALA A C 1
ATOM 854 O O . ALA A 1 106 ? -21.108 1.273 22.679 1.00 89.25 106 ALA A O 1
ATOM 855 N N . ASN A 1 107 ? -20.236 2.449 20.982 1.00 88.69 107 ASN A N 1
ATOM 856 C CA . ASN A 1 107 ? -20.694 3.741 21.495 1.00 88.69 107 ASN A CA 1
ATOM 857 C C . ASN A 1 107 ? -22.226 3.837 21.539 1.00 88.69 107 ASN A C 1
ATOM 859 O O . ASN A 1 107 ? -22.779 4.282 22.540 1.00 88.69 107 ASN A O 1
ATOM 863 N N . ASN A 1 108 ? -22.922 3.386 20.491 1.00 89.19 108 ASN A N 1
ATOM 864 C CA . ASN A 1 108 ? -24.387 3.378 20.457 1.00 89.19 108 ASN A CA 1
ATOM 865 C C . ASN A 1 108 ? -24.985 2.533 21.595 1.00 89.19 108 ASN A C 1
ATOM 867 O O . ASN A 1 108 ? -25.986 2.927 22.186 1.00 89.19 108 ASN A O 1
ATOM 871 N N . LEU A 1 109 ? -24.369 1.392 21.925 1.00 88.62 109 LEU A N 1
ATOM 872 C CA . LEU A 1 109 ? -24.779 0.567 23.065 1.00 88.62 109 LEU A CA 1
ATOM 873 C C . LEU A 1 109 ? -24.636 1.326 24.390 1.00 88.62 109 LEU A C 1
ATOM 875 O O . LEU A 1 109 ? -25.569 1.310 25.183 1.00 88.62 109 LEU A O 1
ATOM 879 N N . ILE A 1 110 ? -23.525 2.042 24.599 1.00 86.44 110 ILE A N 1
ATOM 880 C CA . ILE A 1 110 ? -23.306 2.850 25.811 1.00 86.44 110 ILE A CA 1
ATOM 881 C C . ILE A 1 110 ? -24.400 3.916 25.964 1.00 86.44 110 ILE A C 1
ATOM 883 O O . ILE A 1 110 ? -24.969 4.045 27.045 1.00 86.44 110 ILE A O 1
ATOM 887 N N . TYR A 1 111 ? -24.747 4.632 24.889 1.00 83.31 111 TYR A N 1
ATOM 888 C CA . TYR A 1 111 ? -25.818 5.636 24.930 1.00 83.31 111 TYR A CA 1
ATOM 889 C C . TYR A 1 111 ? -27.190 5.030 25.252 1.00 83.31 111 TYR A C 1
ATOM 891 O O . TYR A 1 111 ? -27.950 5.618 26.015 1.00 83.31 111 TYR A O 1
ATOM 899 N N . ASN A 1 112 ? -27.494 3.844 24.719 1.00 81.88 112 ASN A N 1
ATOM 900 C CA . ASN A 1 112 ? -28.749 3.143 25.009 1.00 81.88 112 ASN A CA 1
ATOM 901 C C . ASN A 1 112 ? -28.799 2.537 26.424 1.00 81.88 112 ASN A C 1
ATOM 903 O O . ASN A 1 112 ? -29.882 2.214 26.903 1.00 81.88 112 ASN A O 1
ATOM 907 N N . MET A 1 113 ? -27.652 2.363 27.088 1.00 77.94 113 MET A N 1
ATOM 908 C CA . MET A 1 113 ? -27.564 1.833 28.455 1.00 77.94 113 MET A CA 1
ATOM 909 C C . MET A 1 113 ? -27.614 2.921 29.536 1.00 77.94 113 MET A C 1
ATOM 911 O O . MET A 1 113 ? -27.796 2.590 30.706 1.00 77.94 113 MET A O 1
ATOM 915 N N . GLN A 1 114 ? -27.453 4.204 29.190 1.00 76.44 114 GLN A N 1
ATOM 916 C CA . GLN A 1 114 ? -27.543 5.284 30.174 1.00 76.44 114 GLN A CA 1
ATOM 917 C C . GLN A 1 114 ? -29.007 5.478 30.614 1.00 76.44 114 GLN A C 1
ATOM 919 O O . GLN A 1 114 ? -29.859 5.778 29.774 1.00 76.44 114 GLN A O 1
ATOM 924 N N . PRO A 1 115 ? -29.326 5.340 31.919 1.00 67.38 115 PRO A N 1
ATOM 925 C CA . PRO A 1 115 ? -30.660 5.627 32.427 1.00 67.38 115 PRO A CA 1
ATOM 926 C C . PRO A 1 115 ? -31.019 7.074 32.102 1.00 67.38 115 PRO A C 1
ATOM 928 O O . PRO A 1 115 ? -30.250 7.991 32.393 1.00 67.38 115 PRO A O 1
ATOM 931 N N . ARG A 1 116 ? -32.186 7.284 31.493 1.00 66.94 116 ARG A N 1
ATOM 932 C CA . ARG A 1 116 ? -32.687 8.616 31.149 1.00 66.94 116 ARG A CA 1
ATOM 933 C C . ARG A 1 116 ? -32.773 9.446 32.446 1.00 66.94 116 ARG A C 1
ATOM 935 O O . ARG A 1 116 ? -33.540 9.057 33.335 1.00 66.94 116 ARG A O 1
ATOM 942 N N . PRO A 1 117 ? -32.000 10.541 32.603 1.00 59.22 117 PRO A N 1
ATOM 943 C CA . PRO A 1 117 ? -32.049 11.356 33.811 1.00 59.22 117 PRO A CA 1
ATOM 944 C C . PRO A 1 117 ? -33.410 12.058 33.831 1.00 59.22 117 PRO A C 1
ATOM 946 O O . PRO A 1 117 ? -33.629 13.027 33.111 1.00 59.22 117 PRO A O 1
ATOM 949 N N . GLY A 1 118 ? -34.366 11.480 34.561 1.00 59.06 118 GLY A N 1
ATOM 950 C CA . GLY A 1 118 ? -35.747 11.966 34.627 1.00 59.06 118 GLY A CA 1
ATOM 951 C C . GLY A 1 118 ? -36.837 10.899 34.767 1.00 59.06 118 GLY A C 1
ATOM 952 O O . GLY A 1 118 ? -37.973 11.263 35.032 1.00 59.06 118 GLY A O 1
ATOM 953 N N . THR A 1 119 ? -36.541 9.599 34.631 1.00 55.00 119 THR A N 1
ATOM 954 C CA . THR A 1 119 ? -37.569 8.537 34.800 1.00 55.00 119 THR A CA 1
ATOM 955 C C . THR A 1 119 ? -37.544 7.869 36.185 1.00 55.00 119 THR A C 1
ATOM 957 O O . THR A 1 119 ? -38.373 7.017 36.476 1.00 55.00 119 THR A O 1
ATOM 960 N N . SER A 1 120 ? -36.656 8.296 37.089 1.00 53.03 120 SER A N 1
ATOM 961 C CA . SER A 1 120 ? -36.631 7.845 38.493 1.00 53.03 120 SER A CA 1
ATOM 962 C C . SER A 1 120 ? -37.211 8.900 39.447 1.00 53.03 120 SER A C 1
ATOM 964 O O . SER A 1 120 ? -36.579 9.274 40.433 1.00 53.03 120 SER A O 1
ATOM 966 N N . GLY A 1 121 ? -38.399 9.412 39.130 1.00 56.31 121 GLY A N 1
ATOM 967 C CA . GLY A 1 121 ? -39.129 10.362 39.968 1.00 56.31 121 GLY A CA 1
ATOM 968 C C . GLY A 1 121 ? -40.567 10.514 39.482 1.00 56.31 121 GLY A C 1
ATOM 969 O O . GLY A 1 121 ? -40.787 11.153 38.461 1.00 56.31 121 GLY A O 1
ATOM 970 N N . ASN A 1 122 ? -41.507 9.924 40.229 1.00 48.25 122 ASN A N 1
ATOM 971 C CA . ASN A 1 122 ? -42.975 9.958 40.096 1.00 48.25 122 ASN A CA 1
ATOM 972 C C . ASN A 1 122 ? -43.627 8.665 39.579 1.00 48.25 122 ASN A C 1
ATOM 974 O O . ASN A 1 122 ? -44.385 8.668 38.614 1.00 48.25 122 ASN A O 1
ATOM 978 N N . THR A 1 123 ? -43.465 7.569 40.320 1.00 53.03 123 THR A N 1
ATOM 979 C CA . THR A 1 123 ? -44.623 6.708 40.602 1.00 53.03 123 THR A CA 1
ATOM 980 C C . THR A 1 123 ? -45.552 7.463 41.551 1.00 53.03 123 THR A C 1
ATOM 982 O O . THR A 1 123 ? -45.483 7.313 42.769 1.00 53.03 123 THR A O 1
ATOM 985 N N . THR A 1 124 ? -46.399 8.325 40.997 1.00 52.25 124 THR A N 1
ATOM 986 C CA . THR A 1 124 ? -47.662 8.702 41.633 1.00 52.25 124 THR A CA 1
ATOM 987 C C . THR A 1 124 ? -48.451 7.403 41.840 1.00 52.25 124 THR A C 1
ATOM 989 O O . THR A 1 124 ? -48.692 6.708 40.849 1.00 52.25 124 THR A O 1
ATOM 992 N N . PRO A 1 125 ? -48.842 7.016 43.070 1.00 48.72 125 PRO A N 1
ATOM 993 C CA . PRO A 1 125 ? -49.799 5.935 43.231 1.00 48.72 125 PRO A CA 1
ATOM 994 C C . PRO A 1 125 ? -51.090 6.405 42.565 1.00 48.72 125 PRO A C 1
ATOM 996 O O . PRO A 1 125 ? -51.682 7.412 42.954 1.00 48.72 125 PRO A O 1
ATOM 999 N N . SER A 1 126 ? -51.464 5.720 41.489 1.00 50.47 126 SER A N 1
ATOM 1000 C CA . SER A 1 126 ? -52.726 5.918 40.798 1.00 50.47 126 SER A CA 1
ATOM 1001 C C . SER A 1 126 ? -53.852 5.882 41.827 1.00 50.47 126 SER A C 1
ATOM 1003 O O . SER A 1 126 ? -54.084 4.848 42.453 1.00 50.47 126 SER A O 1
ATOM 1005 N N . LEU A 1 127 ? -54.525 7.022 41.991 1.00 50.22 127 LEU A N 1
ATOM 1006 C CA . LEU A 1 127 ? -55.813 7.187 42.660 1.00 50.22 127 LEU A CA 1
ATOM 1007 C C . LEU A 1 127 ? -56.877 6.345 41.936 1.00 50.22 127 LEU A C 1
ATOM 1009 O O . LEU A 1 127 ? -57.746 6.868 41.246 1.00 50.22 127 LEU A O 1
ATOM 1013 N N . LEU A 1 128 ? -56.784 5.025 42.068 1.00 51.03 128 LEU A N 1
ATOM 1014 C CA . LEU A 1 128 ? -57.768 4.056 41.609 1.00 51.03 128 LEU A CA 1
ATOM 1015 C C . LEU A 1 128 ? -58.275 3.294 42.838 1.00 51.03 128 LEU A C 1
ATOM 1017 O O . LEU A 1 128 ? -57.964 2.129 43.054 1.00 51.03 128 LEU A O 1
ATOM 1021 N N . GLY A 1 129 ? -58.978 4.014 43.707 1.00 51.69 129 GLY A N 1
ATOM 1022 C CA . GLY A 1 129 ? -59.490 3.467 44.962 1.00 51.69 129 GLY A CA 1
ATOM 1023 C C . GLY A 1 129 ? -60.305 4.471 45.768 1.00 51.69 129 GLY A C 1
ATOM 1024 O O . GLY A 1 129 ? -60.236 4.468 46.990 1.00 51.69 129 GLY A O 1
ATOM 1025 N N . ALA A 1 130 ? -61.032 5.372 45.105 1.00 49.00 130 ALA A N 1
ATOM 1026 C CA . ALA A 1 130 ? -62.081 6.141 45.762 1.00 49.00 130 ALA A CA 1
ATOM 1027 C C . ALA A 1 130 ? -63.392 5.361 45.60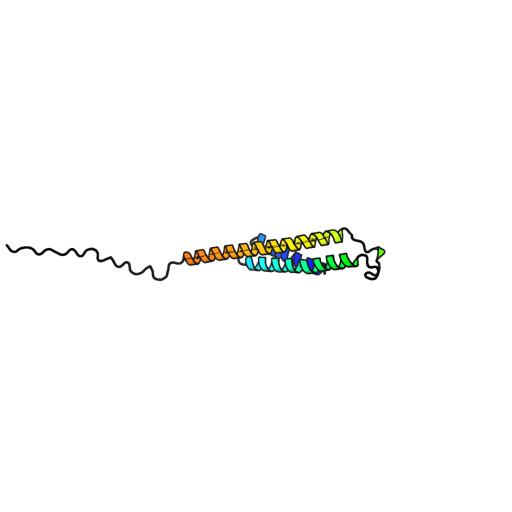9 1.00 49.00 130 ALA A C 1
ATOM 1029 O O . ALA A 1 130 ? -64.135 5.556 44.650 1.00 49.00 130 ALA A O 1
ATOM 1030 N N . GLU A 1 131 ? -63.635 4.427 46.527 1.00 57.84 131 GLU A N 1
ATOM 1031 C CA . GLU A 1 131 ? -64.973 3.873 46.726 1.00 57.84 131 GLU A CA 1
ATOM 1032 C C . GLU A 1 131 ? -65.899 4.986 47.253 1.00 57.84 131 GLU A C 1
ATOM 1034 O O . GLU A 1 131 ? -65.552 5.643 48.243 1.00 57.84 131 GLU A O 1
ATOM 1039 N N . PRO A 1 132 ? -67.073 5.228 46.646 1.00 47.19 132 PRO A N 1
ATOM 1040 C CA . PRO A 1 132 ? -68.060 6.114 47.238 1.00 47.19 132 PRO A CA 1
ATOM 1041 C C . PRO A 1 132 ? -68.755 5.388 48.397 1.00 47.19 132 PRO A C 1
ATOM 1043 O O . PRO A 1 132 ? -69.511 4.442 48.189 1.00 47.19 132 PRO A O 1
ATOM 1046 N N . LYS A 1 133 ? -68.517 5.847 49.633 1.00 53.69 133 LYS A N 1
ATOM 1047 C CA . LYS A 1 133 ? -69.271 5.400 50.813 1.00 53.69 133 LYS A CA 1
ATOM 1048 C C . LYS A 1 133 ? -70.765 5.677 50.618 1.00 53.69 133 LYS A C 1
ATOM 1050 O O . LYS A 1 133 ? -71.177 6.828 50.485 1.00 53.69 133 LYS A O 1
ATOM 1055 N N . GLN A 1 134 ? -71.562 4.616 50.641 1.00 63.62 134 GLN A N 1
ATOM 1056 C CA . GLN A 1 134 ? -73.023 4.655 50.670 1.00 63.62 134 GLN A CA 1
ATOM 1057 C C . GLN A 1 134 ? -73.503 5.230 52.026 1.00 63.62 134 GLN A C 1
ATOM 1059 O O . GLN A 1 134 ? -72.925 4.861 53.054 1.00 63.62 134 GLN A O 1
ATOM 1064 N N . PRO A 1 135 ? -74.514 6.123 52.089 1.00 54.47 135 PRO A N 1
ATOM 1065 C CA . PRO A 1 135 ? -74.979 6.664 53.364 1.00 54.47 135 PRO A CA 1
ATOM 1066 C C . PRO A 1 135 ? -75.860 5.643 54.094 1.00 54.47 135 PRO A C 1
ATOM 1068 O O . PRO A 1 135 ? -76.742 5.035 53.486 1.00 54.47 135 PRO A O 1
ATOM 1071 N N . LEU A 1 136 ? -75.622 5.473 55.398 1.00 64.56 136 LEU A N 1
ATOM 1072 C CA . LEU A 1 136 ? -76.449 4.655 56.291 1.00 64.56 136 LEU A CA 1
ATOM 1073 C C . LEU A 1 136 ? -77.880 5.230 56.377 1.00 64.56 136 LEU A C 1
ATOM 1075 O O . LEU A 1 136 ? -78.015 6.451 56.510 1.00 64.56 136 LEU A O 1
ATOM 1079 N N . PRO A 1 137 ? -78.938 4.400 56.346 1.00 56.03 137 PRO A N 1
ATOM 1080 C CA . PRO A 1 137 ? -80.298 4.865 56.599 1.00 56.03 137 PRO A CA 1
ATOM 1081 C C . PRO A 1 137 ? -80.533 5.109 58.105 1.00 56.03 137 PRO A C 1
ATOM 1083 O O . PRO A 1 137 ? -79.930 4.414 58.929 1.00 56.03 137 PRO A O 1
ATOM 1086 N N . PRO A 1 138 ? -81.379 6.090 58.472 1.00 62.38 138 PRO A N 1
ATOM 1087 C CA . PRO A 1 138 ? -81.755 6.334 59.859 1.00 62.38 138 PRO A CA 1
ATOM 1088 C C . PRO A 1 138 ? -82.811 5.323 60.342 1.00 62.38 138 PRO A C 1
ATOM 1090 O O . PRO A 1 138 ? -83.744 5.027 59.600 1.00 62.38 138 PRO A O 1
ATOM 1093 N N . GLU A 1 139 ? -82.569 4.845 61.567 1.00 49.62 139 GLU A N 1
ATOM 1094 C CA . GLU A 1 139 ? -83.348 4.008 62.513 1.00 49.62 139 GLU A CA 1
ATOM 1095 C C . GLU A 1 139 ? -84.535 3.164 62.018 1.00 49.62 139 GLU A C 1
ATOM 1097 O O . GLU A 1 139 ? -85.581 3.722 61.620 1.00 49.62 139 GLU A O 1
#